Protein AF-A0A945WXM6-F1 (afdb_monomer_lite)

Sequence (56 aa):
MWISQLDLTQWRNHEATRLVCSPGVTVLVGPNGQGKTNVVEAIRYLSTLGSHRVGS

pLDDT: mean 95.36, std 5.34, range [64.88, 98.38]

Structure (mmCIF, N/CA/C/O backbone):
data_AF-A0A945WXM6-F1
#
_entry.id   AF-A0A945WXM6-F1
#
loop_
_atom_site.group_PDB
_atom_site.id
_atom_site.type_symbol
_atom_site.label_atom_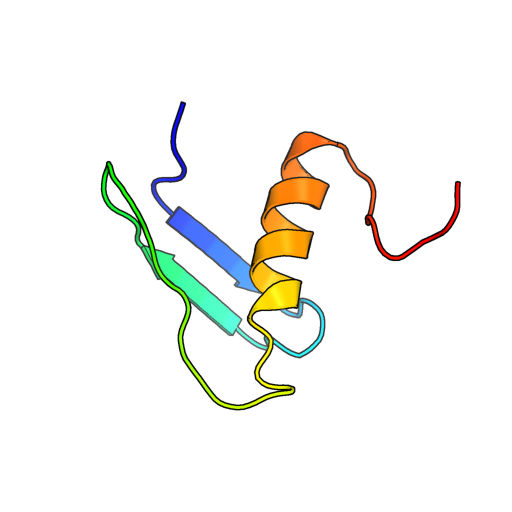id
_atom_site.label_alt_id
_atom_site.label_comp_id
_atom_site.label_asym_id
_atom_site.label_entity_id
_atom_site.label_seq_id
_atom_site.pdbx_PDB_ins_code
_atom_site.Cartn_x
_atom_site.Cartn_y
_atom_site.Cartn_z
_atom_site.occupancy
_atom_site.B_iso_or_equiv
_atom_site.auth_seq_id
_atom_site.auth_comp_id
_atom_site.auth_asym_id
_atom_site.auth_atom_id
_atom_site.pdbx_PDB_model_num
ATOM 1 N N . MET A 1 1 ? -12.941 2.390 10.998 1.00 86.25 1 MET A N 1
ATOM 2 C CA . MET A 1 1 ? -12.275 3.219 9.967 1.00 86.25 1 MET A CA 1
ATOM 3 C C . MET A 1 1 ? -11.772 2.295 8.869 1.00 86.25 1 MET A C 1
ATOM 5 O O . MET A 1 1 ? -11.302 1.215 9.201 1.00 86.25 1 MET A O 1
ATOM 9 N N . TRP A 1 2 ? -11.910 2.676 7.600 1.00 94.88 2 TRP A N 1
ATOM 10 C CA . TRP A 1 2 ? -11.394 1.921 6.454 1.00 94.88 2 TRP A C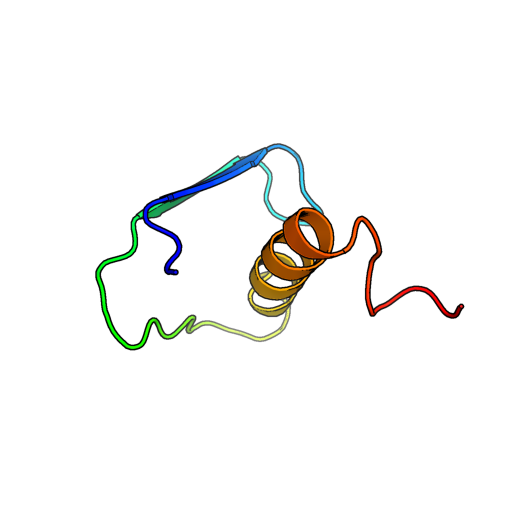A 1
ATOM 11 C C . TRP A 1 2 ? -10.970 2.898 5.349 1.00 94.88 2 TRP A C 1
ATOM 13 O O . TRP A 1 2 ? -11.399 4.051 5.353 1.00 94.88 2 TRP A O 1
ATOM 23 N N . ILE A 1 3 ? -10.104 2.453 4.441 1.00 95.81 3 ILE A N 1
ATOM 24 C CA . ILE A 1 3 ? -9.632 3.259 3.309 1.00 95.81 3 ILE A CA 1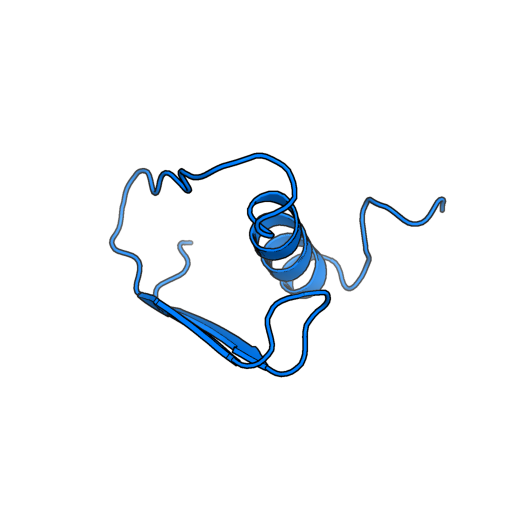
ATOM 25 C C . ILE A 1 3 ? -10.585 3.007 2.151 1.00 95.81 3 ILE A C 1
ATOM 27 O O . ILE A 1 3 ? -10.649 1.873 1.698 1.00 95.81 3 ILE A O 1
ATOM 31 N N . SER A 1 4 ? -11.300 4.027 1.678 1.00 96.81 4 SER A N 1
ATOM 32 C CA . SER A 1 4 ? -12.156 3.922 0.486 1.00 96.81 4 SER A CA 1
ATOM 33 C C . SER A 1 4 ? -11.379 4.048 -0.814 1.00 96.81 4 SER A C 1
ATOM 35 O O . SER A 1 4 ? -11.627 3.311 -1.766 1.00 96.81 4 SER A O 1
ATOM 37 N N . GLN A 1 5 ? -10.400 4.946 -0.833 1.00 97.62 5 GLN A N 1
ATOM 38 C CA . GLN A 1 5 ? -9.527 5.174 -1.968 1.00 97.62 5 GLN A CA 1
ATOM 39 C C . GLN A 1 5 ? -8.141 5.597 -1.485 1.00 97.62 5 GLN A C 1
ATOM 41 O O . GLN A 1 5 ? -8.013 6.319 -0.495 1.00 97.62 5 GLN A O 1
ATOM 46 N N . LEU A 1 6 ? -7.112 5.158 -2.204 1.00 97.81 6 LEU A N 1
ATOM 47 C CA . LEU A 1 6 ? -5.738 5.616 -2.053 1.00 97.81 6 LEU A CA 1
ATOM 48 C C . LEU A 1 6 ? -5.190 5.991 -3.429 1.00 97.81 6 LEU A C 1
ATOM 50 O O . LEU A 1 6 ? -5.103 5.142 -4.317 1.00 97.81 6 LEU A O 1
ATOM 54 N N . ASP A 1 7 ? -4.803 7.253 -3.579 1.00 98.25 7 ASP A N 1
ATOM 55 C CA . ASP A 1 7 ? -4.094 7.756 -4.751 1.00 98.25 7 ASP A CA 1
ATOM 56 C C . ASP A 1 7 ? -2.617 7.958 -4.401 1.00 98.25 7 ASP A C 1
ATOM 58 O O . ASP A 1 7 ? -2.278 8.631 -3.427 1.00 98.25 7 ASP A O 1
ATOM 62 N N . LEU A 1 8 ? -1.738 7.356 -5.198 1.00 98.38 8 LEU A N 1
ATOM 63 C CA . LEU A 1 8 ? -0.289 7.483 -5.104 1.00 98.38 8 LEU A CA 1
ATOM 64 C C . LEU A 1 8 ? 0.223 8.163 -6.370 1.00 98.38 8 LEU A C 1
ATOM 66 O O . LEU A 1 8 ? 0.058 7.627 -7.466 1.00 98.38 8 LEU A O 1
ATOM 70 N N . THR A 1 9 ? 0.882 9.306 -6.211 1.00 98.25 9 THR A N 1
ATOM 71 C CA . THR A 1 9 ? 1.480 10.068 -7.314 1.00 98.25 9 THR A CA 1
ATOM 72 C C . THR A 1 9 ? 2.945 10.299 -6.995 1.00 98.25 9 THR A C 1
ATOM 74 O O . THR A 1 9 ? 3.254 10.866 -5.949 1.00 98.25 9 THR A O 1
ATOM 77 N N . GLN A 1 10 ? 3.840 9.846 -7.876 1.00 98.06 10 GLN A N 1
ATOM 78 C CA . GLN A 1 10 ? 5.294 9.940 -7.690 1.00 98.06 10 GLN A CA 1
ATOM 79 C C . GLN A 1 10 ? 5.766 9.393 -6.326 1.00 98.06 10 GLN A C 1
ATOM 81 O O . GLN A 1 10 ? 6.628 9.964 -5.657 1.00 98.06 10 GLN A O 1
ATOM 86 N N . TRP A 1 11 ? 5.185 8.272 -5.889 1.00 97.94 11 TRP A N 1
ATOM 87 C CA . TRP A 1 11 ? 5.482 7.649 -4.601 1.00 97.94 11 TRP A CA 1
ATOM 88 C C . TRP A 1 11 ? 6.329 6.391 -4.785 1.00 97.94 11 TRP A C 1
ATOM 90 O O . TRP A 1 11 ? 5.832 5.344 -5.206 1.00 97.94 11 TRP A O 1
ATOM 100 N N . ARG A 1 12 ? 7.613 6.452 -4.410 1.00 96.50 12 ARG A N 1
ATOM 101 C CA . ARG A 1 12 ? 8.569 5.345 -4.606 1.00 96.50 12 ARG A CA 1
ATOM 102 C C . ARG A 1 12 ? 8.577 4.904 -6.080 1.00 96.50 12 ARG A C 1
ATOM 104 O O . ARG A 1 12 ? 8.913 5.699 -6.942 1.00 96.50 12 ARG A O 1
ATOM 111 N N . ASN A 1 13 ? 8.222 3.651 -6.362 1.00 96.81 13 ASN A N 1
ATOM 112 C CA . ASN A 1 13 ? 8.121 3.108 -7.717 1.00 96.81 13 ASN A CA 1
ATOM 113 C C . ASN A 1 13 ? 6.701 3.208 -8.318 1.00 96.81 13 ASN A C 1
ATOM 115 O O . ASN A 1 13 ? 6.459 2.621 -9.367 1.00 96.81 13 ASN A O 1
ATOM 119 N N . HIS A 1 14 ? 5.766 3.908 -7.666 1.00 97.69 14 HIS A N 1
ATOM 120 C CA . HIS A 1 14 ? 4.448 4.222 -8.217 1.00 97.69 14 HIS A CA 1
ATOM 121 C C . HIS A 1 14 ? 4.485 5.604 -8.878 1.00 97.69 14 HIS A C 1
ATOM 123 O O . HIS A 1 14 ? 4.469 6.625 -8.190 1.00 97.69 14 HIS A O 1
ATOM 129 N N . GLU A 1 15 ? 4.512 5.635 -10.211 1.00 97.94 15 GLU A N 1
ATOM 130 C CA . GLU A 1 15 ? 4.406 6.882 -10.981 1.00 97.94 15 GLU A CA 1
ATOM 131 C C . GLU A 1 15 ? 3.020 7.521 -10.791 1.00 97.94 15 GLU A C 1
ATOM 133 O O . GLU A 1 15 ? 2.909 8.674 -10.367 1.00 97.94 15 GLU A O 1
ATOM 138 N N . ALA A 1 16 ? 1.974 6.727 -11.028 1.00 98.12 16 ALA A N 1
ATOM 139 C CA . ALA A 1 16 ? 0.582 7.028 -10.728 1.00 98.12 16 ALA A CA 1
ATOM 140 C C . ALA A 1 16 ? -0.154 5.714 -10.425 1.00 98.12 16 ALA A C 1
ATOM 142 O O . ALA A 1 16 ? -0.109 4.761 -11.204 1.00 98.12 16 ALA A O 1
ATOM 143 N N . THR A 1 17 ? -0.813 5.609 -9.275 1.00 97.81 17 THR A N 1
ATOM 144 C CA . THR A 1 17 ? -1.592 4.421 -8.904 1.00 97.81 17 THR A CA 1
ATOM 145 C C . THR A 1 17 ? -2.820 4.832 -8.112 1.00 97.81 17 THR A C 1
ATOM 147 O O . THR A 1 17 ? -2.702 5.503 -7.093 1.00 97.81 17 THR A O 1
ATOM 150 N N . ARG A 1 18 ? -3.991 4.381 -8.564 1.00 98.00 18 ARG A N 1
ATOM 151 C CA . ARG A 1 18 ? -5.265 4.537 -7.861 1.00 98.00 18 ARG A CA 1
ATOM 152 C C . ARG A 1 18 ? -5.745 3.177 -7.378 1.00 98.00 18 ARG A C 1
ATOM 154 O O . ARG A 1 18 ? -5.923 2.265 -8.182 1.00 98.00 18 ARG A O 1
ATOM 161 N N . LEU A 1 19 ? -5.978 3.058 -6.077 1.00 97.19 19 LEU A N 1
ATOM 162 C CA . LEU A 1 19 ? -6.574 1.882 -5.452 1.00 97.19 19 LEU A CA 1
ATOM 163 C C . LEU A 1 19 ? -7.939 2.261 -4.893 1.00 97.19 19 LEU A C 1
ATOM 165 O O . LEU A 1 19 ? -8.030 3.100 -4.001 1.00 97.19 19 LEU A O 1
ATOM 169 N N . VAL A 1 20 ? -8.987 1.632 -5.419 1.00 97.50 20 VAL A N 1
ATOM 170 C CA . VAL A 1 20 ? -10.337 1.704 -4.856 1.00 97.50 20 VAL A CA 1
ATOM 171 C C . VAL A 1 20 ? -10.543 0.456 -4.018 1.00 97.50 20 VAL A C 1
ATOM 173 O O . VAL A 1 20 ? -10.374 -0.663 -4.501 1.00 97.50 20 VAL A O 1
ATOM 176 N N . CYS A 1 21 ? -10.891 0.654 -2.758 1.00 95.94 21 CYS A N 1
ATOM 177 C CA . CYS A 1 21 ? -11.091 -0.422 -1.806 1.00 95.94 21 CYS A CA 1
ATOM 178 C C . CYS A 1 21 ? -12.580 -0.549 -1.488 1.00 95.94 21 CYS A C 1
ATOM 180 O O . CYS A 1 21 ? -13.373 0.369 -1.691 1.00 95.94 21 CYS A O 1
ATOM 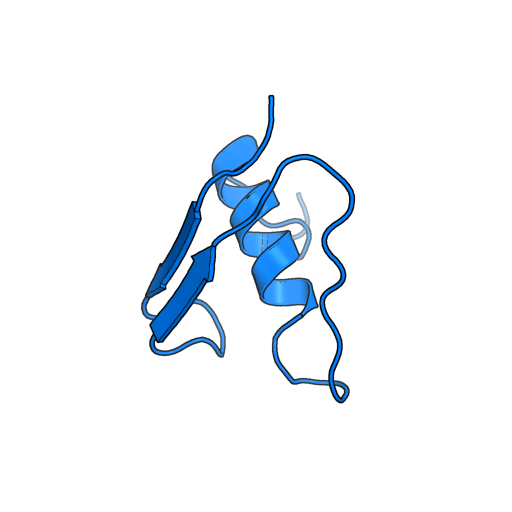182 N N . SER A 1 22 ? -12.960 -1.703 -0.960 1.00 95.44 22 SER A N 1
ATOM 183 C CA . SER A 1 22 ? -14.269 -1.928 -0.349 1.00 95.44 22 SER A CA 1
ATOM 184 C C . SER A 1 22 ? -14.067 -2.359 1.102 1.00 95.44 22 SER A C 1
ATOM 186 O O . SER A 1 22 ? -12.970 -2.810 1.450 1.00 95.44 22 SER A O 1
ATOM 188 N N . PRO A 1 23 ? -15.087 -2.236 1.967 1.00 96.38 23 PRO A N 1
ATOM 189 C CA . PRO A 1 23 ? -15.008 -2.779 3.314 1.00 96.38 23 PRO A CA 1
ATOM 190 C C . PRO A 1 23 ? -14.630 -4.267 3.288 1.00 96.38 23 PRO A C 1
ATOM 192 O O . PRO A 1 23 ? -15.194 -5.040 2.518 1.00 96.38 23 PRO A O 1
ATOM 195 N N . GLY A 1 24 ? -13.680 -4.661 4.137 1.00 96.06 24 GLY A N 1
ATOM 196 C CA . GLY A 1 24 ? -13.180 -6.034 4.216 1.00 96.06 24 GLY A CA 1
ATOM 197 C C . GLY A 1 24 ? -11.682 -6.146 3.939 1.00 96.06 24 GLY A C 1
ATOM 198 O O . GLY A 1 24 ? -10.928 -5.180 4.062 1.00 96.06 24 GLY A O 1
ATOM 199 N N . VAL A 1 25 ? -11.242 -7.361 3.608 1.00 95.75 25 VAL A N 1
ATOM 200 C CA . VAL A 1 25 ? -9.828 -7.668 3.365 1.00 95.75 25 VAL A CA 1
ATOM 201 C C . VAL A 1 25 ? -9.460 -7.305 1.930 1.00 95.75 25 VAL A C 1
ATOM 203 O O . VAL A 1 25 ? -10.055 -7.808 0.983 1.00 95.75 25 VAL A O 1
ATOM 206 N N . THR A 1 26 ? -8.438 -6.465 1.771 1.00 95.31 26 THR A N 1
ATOM 207 C CA . THR A 1 26 ? -7.814 -6.176 0.473 1.00 95.31 26 THR A CA 1
ATOM 208 C C . THR A 1 26 ? -6.469 -6.889 0.397 1.00 95.31 26 THR A C 1
ATOM 210 O O . THR A 1 26 ? -5.630 -6.719 1.282 1.00 95.31 26 THR A O 1
ATOM 213 N N . VAL A 1 27 ? -6.247 -7.677 -0.657 1.00 96.38 27 VAL A N 1
ATOM 214 C CA . VAL A 1 27 ? -4.986 -8.400 -0.881 1.00 96.38 27 VAL A CA 1
ATOM 215 C C . VAL A 1 27 ? -4.247 -7.777 -2.060 1.00 96.38 27 VAL A C 1
ATOM 217 O O . VAL A 1 27 ? -4.774 -7.710 -3.167 1.00 96.38 27 VAL A O 1
ATOM 220 N N . LEU A 1 28 ? -3.007 -7.342 -1.832 1.00 96.44 28 LEU A N 1
ATOM 221 C CA . LEU A 1 28 ? -2.109 -6.872 -2.888 1.00 96.44 28 LEU A CA 1
ATOM 222 C C . LEU A 1 28 ? -1.242 -8.043 -3.361 1.00 96.44 28 LEU A C 1
ATOM 224 O O . LEU A 1 28 ? -0.450 -8.577 -2.583 1.00 96.44 28 LEU A O 1
ATOM 228 N N . VAL A 1 29 ? -1.368 -8.434 -4.630 1.00 97.12 29 VAL A N 1
ATOM 229 C CA . VAL A 1 29 ? -0.667 -9.593 -5.212 1.00 97.12 29 VAL A CA 1
ATOM 230 C C . VAL A 1 29 ? 0.202 -9.154 -6.384 1.00 97.12 29 VAL A C 1
ATOM 232 O O . VAL A 1 29 ? -0.161 -8.269 -7.150 1.00 97.12 29 VAL A O 1
ATOM 235 N N . GLY A 1 30 ? 1.371 -9.775 -6.516 1.00 96.56 30 GLY A N 1
ATOM 236 C CA . GLY A 1 30 ? 2.281 -9.547 -7.633 1.00 96.56 30 GLY A CA 1
ATOM 237 C C . GLY A 1 30 ? 3.723 -9.934 -7.298 1.00 96.56 30 GLY A C 1
ATOM 238 O O . GLY A 1 30 ? 4.030 -10.192 -6.126 1.00 96.56 30 GLY A O 1
ATOM 239 N N . PRO A 1 31 ? 4.627 -9.941 -8.292 1.00 98.19 31 PRO A N 1
ATOM 240 C CA . PRO A 1 31 ? 6.043 -10.265 -8.109 1.00 98.19 31 PRO A CA 1
ATOM 241 C C . PRO A 1 31 ? 6.757 -9.425 -7.037 1.00 98.19 31 PRO A C 1
ATOM 243 O O . PRO A 1 31 ? 6.298 -8.347 -6.638 1.00 98.19 31 PRO A O 1
ATOM 246 N N . ASN A 1 32 ? 7.901 -9.912 -6.548 1.00 97.50 32 ASN A N 1
ATOM 247 C CA . ASN A 1 32 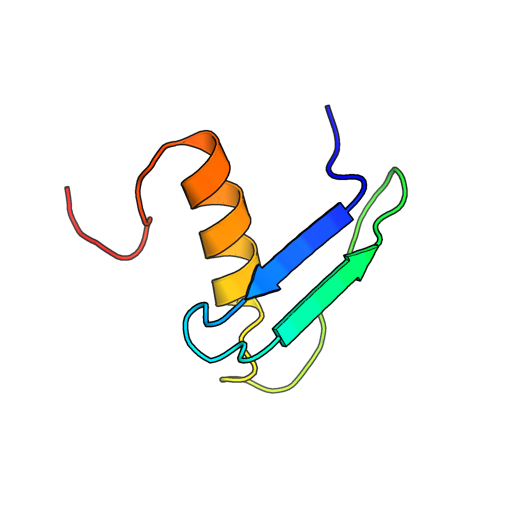? 8.766 -9.116 -5.675 1.00 97.50 32 ASN A CA 1
ATOM 248 C C . ASN A 1 32 ? 9.233 -7.833 -6.394 1.00 97.50 32 ASN A C 1
ATOM 250 O O . ASN A 1 32 ? 9.369 -7.820 -7.612 1.00 97.50 32 ASN A O 1
ATOM 254 N N . GLY A 1 33 ? 9.429 -6.743 -5.650 1.00 96.38 33 GLY A N 1
ATOM 255 C CA . GLY A 1 33 ? 9.836 -5.449 -6.214 1.00 96.38 33 GLY A CA 1
ATOM 256 C C . GLY A 1 33 ? 8.720 -4.619 -6.869 1.00 96.38 33 GLY A C 1
ATOM 257 O O . GLY A 1 33 ? 8.942 -3.453 -7.165 1.00 96.38 33 GLY A O 1
ATOM 258 N N . GLN A 1 34 ? 7.497 -5.144 -7.009 1.00 96.94 34 GLN A N 1
ATOM 259 C CA . GLN A 1 34 ? 6.371 -4.447 -7.665 1.00 96.94 34 GLN A CA 1
ATOM 260 C C . GLN A 1 34 ? 5.609 -3.447 -6.772 1.00 96.94 34 GLN A C 1
ATOM 262 O O . GLN A 1 34 ? 4.445 -3.153 -7.001 1.00 96.94 34 GLN A O 1
ATOM 267 N N . GLY A 1 35 ? 6.220 -2.942 -5.698 1.00 97.44 35 GLY A N 1
ATOM 268 C CA . GLY A 1 35 ? 5.629 -1.846 -4.913 1.00 97.44 35 GLY A CA 1
ATOM 269 C C . GLY A 1 35 ? 4.548 -2.217 -3.885 1.00 97.44 35 GLY A C 1
ATOM 270 O O . GLY A 1 35 ? 4.090 -1.342 -3.161 1.00 97.44 35 GLY A O 1
ATOM 271 N N . LYS A 1 36 ? 4.199 -3.499 -3.693 1.00 98.25 36 LYS A N 1
ATOM 272 C CA . LYS A 1 36 ? 3.200 -3.924 -2.677 1.00 98.25 36 LYS A CA 1
ATOM 273 C C . LYS A 1 36 ? 3.446 -3.322 -1.282 1.00 98.25 36 LYS A C 1
ATOM 275 O O . LYS A 1 36 ? 2.550 -2.746 -0.676 1.00 98.25 36 LYS A O 1
ATOM 280 N N . THR A 1 37 ? 4.680 -3.401 -0.782 1.00 97.75 37 THR A N 1
ATOM 281 C CA . THR A 1 37 ? 5.049 -2.814 0.518 1.00 97.75 37 THR A CA 1
ATOM 282 C C . THR A 1 37 ? 5.073 -1.282 0.486 1.00 97.75 37 THR A C 1
ATOM 284 O O . THR A 1 37 ? 4.894 -0.661 1.526 1.00 97.75 37 THR A O 1
ATOM 287 N N . ASN A 1 38 ? 5.247 -0.654 -0.681 1.00 98.00 38 ASN A N 1
ATOM 288 C CA . ASN A 1 38 ? 5.220 0.806 -0.822 1.00 98.00 38 ASN A CA 1
ATOM 289 C C . ASN A 1 38 ? 3.796 1.354 -0.645 1.00 98.00 38 ASN A C 1
ATOM 291 O O . ASN A 1 38 ? 3.635 2.430 -0.075 1.00 98.00 38 ASN A O 1
ATOM 295 N N . VAL A 1 39 ? 2.772 0.593 -1.050 1.00 97.94 39 VAL A N 1
ATOM 296 C CA . VAL A 1 39 ? 1.364 0.899 -0.739 1.00 97.94 39 VAL A CA 1
ATOM 297 C C . VAL A 1 39 ? 1.128 0.874 0.774 1.00 97.94 39 VAL A C 1
ATOM 299 O O . VAL A 1 39 ? 0.584 1.821 1.336 1.00 97.94 39 VAL A O 1
ATOM 302 N N . VAL A 1 40 ? 1.598 -0.175 1.459 1.00 96.81 40 VAL A N 1
ATOM 303 C CA . VAL A 1 40 ? 1.504 -0.275 2.929 1.00 96.81 40 VAL A CA 1
ATOM 304 C C . VAL A 1 40 ? 2.279 0.860 3.613 1.00 96.81 40 VAL A C 1
ATOM 306 O O . VAL A 1 40 ? 1.816 1.421 4.605 1.00 96.81 40 VAL A O 1
ATOM 309 N N . GLU A 1 41 ? 3.439 1.239 3.068 1.00 97.44 41 GLU A N 1
ATOM 310 C CA . GLU A 1 41 ? 4.221 2.388 3.530 1.00 97.44 41 GLU A CA 1
ATOM 311 C C . GLU A 1 41 ? 3.432 3.697 3.423 1.00 97.44 41 GLU A C 1
ATOM 313 O O . GLU A 1 41 ? 3.403 4.440 4.398 1.00 97.44 41 GLU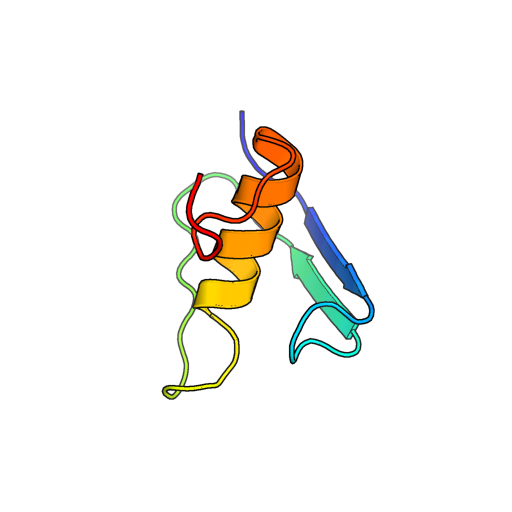 A O 1
ATOM 318 N N . ALA A 1 42 ? 2.762 3.958 2.295 1.00 98.00 42 ALA A N 1
ATOM 319 C CA . ALA A 1 42 ? 1.957 5.166 2.099 1.00 98.00 42 ALA A CA 1
ATOM 320 C C . ALA A 1 42 ? 0.807 5.262 3.110 1.00 98.00 42 ALA A C 1
ATOM 322 O O . ALA A 1 42 ? 0.610 6.302 3.733 1.00 98.00 42 ALA A O 1
ATOM 323 N N . ILE A 1 43 ? 0.090 4.154 3.327 1.00 96.56 43 ILE A N 1
ATOM 324 C CA . ILE A 1 43 ? -1.007 4.082 4.302 1.00 96.56 43 ILE A CA 1
ATOM 325 C C . ILE A 1 43 ? -0.503 4.420 5.706 1.00 96.56 43 ILE A C 1
ATOM 327 O O . ILE A 1 43 ? -1.108 5.224 6.421 1.00 96.56 43 ILE A O 1
ATOM 331 N N . ARG A 1 44 ? 0.628 3.827 6.104 1.00 95.62 44 ARG A N 1
ATOM 332 C CA . ARG A 1 44 ? 1.233 4.113 7.404 1.00 95.62 44 ARG A CA 1
ATOM 333 C C . ARG A 1 44 ? 1.707 5.560 7.489 1.00 95.62 44 ARG A C 1
ATOM 335 O O . ARG A 1 44 ? 1.436 6.207 8.492 1.00 95.62 44 ARG A O 1
ATOM 342 N N . TYR A 1 45 ? 2.350 6.074 6.445 1.00 96.38 45 TYR A N 1
ATOM 343 C CA . TYR A 1 45 ? 2.837 7.449 6.402 1.00 96.38 45 TYR A CA 1
ATOM 344 C C . TYR A 1 45 ? 1.699 8.457 6.595 1.00 96.38 45 TYR A C 1
ATOM 346 O O . TYR A 1 45 ? 1.822 9.357 7.415 1.00 96.38 45 TYR A O 1
ATOM 354 N N . LEU A 1 46 ? 0.555 8.262 5.935 1.00 95.06 46 LEU A N 1
ATOM 355 C CA . LEU A 1 46 ? -0.635 9.100 6.134 1.00 95.06 46 LEU A CA 1
ATOM 356 C C . LEU A 1 46 ? -1.207 9.010 7.557 1.00 95.06 46 LEU A C 1
ATOM 358 O O . LEU A 1 46 ? -1.852 9.944 8.022 1.00 95.06 46 LEU A O 1
ATOM 362 N N . SER A 1 47 ? -0.969 7.895 8.249 1.00 94.31 47 SER A N 1
ATOM 363 C CA . SER A 1 47 ? -1.465 7.663 9.609 1.00 94.31 47 SER A CA 1
ATOM 364 C C . SER A 1 47 ? -0.518 8.184 10.694 1.00 94.31 47 SER A C 1
ATOM 366 O O . SER A 1 47 ? -0.972 8.519 11.784 1.00 94.31 47 SER A O 1
ATOM 368 N N . THR A 1 48 ? 0.795 8.209 10.437 1.00 94.75 48 THR A N 1
ATOM 369 C CA . THR A 1 48 ? 1.816 8.468 11.470 1.00 94.75 48 THR A CA 1
ATOM 370 C C . THR A 1 48 ? 2.853 9.525 11.093 1.00 94.75 48 THR A C 1
ATOM 372 O O . THR A 1 48 ? 3.752 9.777 11.886 1.00 94.75 48 THR A O 1
ATOM 375 N N . LEU A 1 49 ? 2.786 10.096 9.886 1.00 94.88 49 LEU A N 1
ATOM 376 C CA . LEU A 1 49 ? 3.758 11.046 9.321 1.00 94.88 49 LEU A CA 1
ATOM 377 C C . LEU A 1 49 ? 5.209 10.534 9.313 1.00 94.88 49 LEU A C 1
ATOM 379 O O . LEU A 1 49 ? 6.163 11.307 9.363 1.00 94.88 49 LEU A O 1
ATOM 383 N N . GLY A 1 50 ? 5.384 9.214 9.235 1.00 93.81 50 GLY A N 1
ATOM 384 C CA . GLY A 1 50 ? 6.690 8.568 9.306 1.00 93.81 50 GLY A CA 1
ATOM 385 C C . GLY A 1 50 ? 6.741 7.283 8.493 1.00 93.81 50 GLY A C 1
ATOM 386 O O . GLY A 1 50 ? 5.767 6.530 8.417 1.00 93.81 50 GLY A O 1
ATOM 387 N N . SER A 1 51 ? 7.894 7.025 7.876 1.00 94.06 51 SER A N 1
ATOM 388 C CA . SER A 1 51 ? 8.150 5.753 7.205 1.00 94.06 51 SER A CA 1
ATOM 389 C C . SER A 1 51 ? 8.695 4.738 8.201 1.00 94.06 51 SER A C 1
ATOM 391 O O . SER A 1 51 ? 9.646 5.008 8.922 1.00 94.06 51 SER A O 1
ATOM 393 N N . HIS A 1 52 ? 8.151 3.524 8.170 1.00 91.19 52 HIS A N 1
ATOM 394 C CA . HIS A 1 52 ? 8.675 2.395 8.942 1.00 91.19 52 HIS A CA 1
ATOM 395 C C . HIS A 1 52 ? 10.030 1.879 8.446 1.00 91.19 52 HIS A C 1
ATOM 397 O O . HIS A 1 52 ? 10.608 0.995 9.068 1.00 91.19 52 HIS A O 1
ATOM 403 N N . ARG A 1 53 ? 10.497 2.363 7.291 1.00 92.25 53 ARG A N 1
ATOM 404 C CA . ARG A 1 53 ? 11.785 1.982 6.705 1.00 92.25 53 ARG A CA 1
ATOM 405 C C . ARG A 1 53 ? 12.925 2.891 7.148 1.00 92.25 53 ARG A C 1
ATOM 407 O O . ARG A 1 53 ? 14.076 2.567 6.879 1.00 92.25 53 ARG A O 1
ATOM 414 N N . VAL A 1 54 ? 12.613 4.024 7.772 1.00 89.94 54 VAL A N 1
ATOM 415 C CA . VAL A 1 54 ? 13.607 4.947 8.317 1.00 89.94 54 VAL A CA 1
ATOM 416 C C . VAL A 1 54 ? 13.685 4.684 9.814 1.00 89.94 54 VAL A C 1
ATOM 418 O O . VAL A 1 54 ? 12.657 4.667 10.489 1.00 89.94 54 VAL A O 1
ATOM 421 N N . GLY A 1 55 ? 14.894 4.406 10.305 1.00 76.56 55 GLY A N 1
ATOM 422 C CA . GLY A 1 55 ? 15.136 4.264 11.738 1.00 76.56 55 GLY A CA 1
ATOM 423 C C . GLY A 1 55 ? 14.780 5.560 12.463 1.00 76.56 55 GLY A C 1
ATOM 424 O O . GLY A 1 55 ? 15.032 6.642 11.935 1.00 76.56 55 GLY A O 1
ATOM 425 N N . SER A 1 56 ? 14.150 5.423 13.627 1.00 64.88 56 SER A N 1
ATOM 426 C CA . SER A 1 56 ? 13.871 6.522 14.557 1.00 64.88 56 SER A CA 1
ATOM 427 C C . SER A 1 56 ? 15.148 7.143 15.099 1.00 64.88 56 SER A C 1
ATOM 429 O O . SER A 1 56 ? 16.034 6.335 15.466 1.00 64.88 56 SER A O 1
#

Foldseek 3Di:
DDDQKDWDDPQDPPPTDIDGDDPDDDDDDDDPPPCPVSVVQVVVCVVPVDGPVDDD

Secondary structure (DSSP, 8-state):
---SEEEEEEETTEEEEEEE--SS-------TTSSHHHHHHHHHHHHHSS-TTS--

Radius of gyration: 11.68 Å; chains: 1; bounding box: 30×21×26 Å

=== Feature glossary ===
Key to the feature types in this record:

Secondary structure (8-state, DSSP). Secondary structure is the local, repeating backbone conformation. DSSP classifies it into eight states by reading the hydrogen-bond network: three helix types (H, G, I), two β types (E, B), two non-regular types (T, S), and unstructured coil (-).

Backbone torsions (φ/ψ). Backbone dihedral angles. Every residue except chain termini has a φ (preceding-C → N → Cα → C) and a ψ (N → Cα → C → next-N). They are reported in degrees following the IUPAC sign convention. Secondary structure is essentially a statement about which (φ, ψ) basin each residue occupies.

Predicted aligned error. Predicted Aligned Error (PAE) is an AlphaFold confidence matrix: entry (i, j) is the expected error in the position of residue j, in ångströms, when the prediction is superimposed on the true structure at residue i. Low PAE within a block of residues means that block is internally rigid and well-predicted; high PAE between two blocks means their relative placement is uncertain even if each block individually is confident.

B-factor. B-factor (Debye–Waller factor) reflects atomic displacement in the crystal lattice. It is an experimental observable (units Å²), not a prediction; low values mean the atom is pinned down, high values mean it moves or is heterogeneous across the crystal.

Secondary structure (3-state, P-SEA). Three-state secondary structure (P-SEA) collapses the eight DSSP classes into helix (a), strand (b), and coil (c). P-SEA assigns these from Cα geometry alone — distances and angles — without requiring backbone oxygens, so it works on any Cα trace.

Sequence. Primary structure: the covalent order of the twenty standard amino acids along the backbone. Two proteins with the same sequence will (almost always) fold to the same structure; two with 30% identity often share a fold but not the details.

pLDDT. pLDDT is the predicted lDDT-Cα score: AlphaFold's confidence that the local environment of each residue (all inter-atomic distances within 15 Å) is correctly placed. It is a per-residue number between 0 and 100, with higher meaning more reliable.

InterPro / GO / CATH / organism. Functional annotations link the protein to curated databases. InterPro entries identify conserved domains and families by matching the sequence against member-database signatures (Pfam, PROSITE, CDD, …). Gene Ontology (GO) terms describe molecular function, biological process, and cellular component in a controlled vocabulary. CATH places the structure in a hierarchical fold classification (Class/Architecture/Topology/Homologous-superfamily). The organism is the source species.

Contact-map, Ramachandran, and PAE plots. Three diagnostic plots accompany the record. The Cα contact map visualizes the tertiary structure as a 2D adjacency matrix (8 Å cutoff, sequence-local contacts suppressed). The Ramachandran plot shows the distribution of backbone (φ, ψ) torsions, with points in the α and β basins reflecting secondary structure content. The PAE plot shows AlphaFold's inter-residue confidence as a color matrix.

mmCIF coordinates. The mmCIF table is the protein's shape written out atom by atom. For each backbone N, Cα, C, and carbonyl O, it records an (x, y, z) coordinate triple in Å plus the residue type, chain letter, and residue number.

Radius of gyration, Cα contacts, bounding box. Three whole-structure scalars: the radius of gyration (RMS distance of Cα from centroid, in Å), the count of Cα–Cα contacts (pairs closer than 8 Å and separated by more than four residues in sequence — i.e. tertiary, not local, contacts), and the bounding-box dimensions. Together they distinguish compact globular folds from extended fibres or disordered chains.

Foldseek 3Di. The Foldseek 3Di string encodes local tertiary geometry as a 20-letter alphabet — one character per residue — derived from the relative positions of nearby Cα atoms. Unlike the amino-acid sequence, 3Di is a direct function of the 3D structure, so two proteins with the same fold have similar 3Di strings even at low sequence identity.

Rendered structure images. Six rendered views show the 3D structure from the faces of a cube — i.e. along ±x, ±y, ±z. Rendering representation is drawn randomly per protein from cartoon (secondary-structure ribbons), sticks (backbone bonds), or molecular surface; coloring is either N→C rainbow (blue at the N-terminus through red at the C-terminus) or one color per chain.

Nearest PDB structures. The Foldseek neighbor list gives the closest experimentally determined structures in the PDB, ranked by structural alignment. TM-score near 1 means near-identical fold; near 0.3 means only rough topology match. This is how one finds what a novel AlphaFold prediction most resembles in the solved-structure universe.

Solvent-accessible surface area. SASA measures how much of the protein is reachable by solvent. It is computed by rolling a water-sized probe over the atomic surface and summing the exposed area (Å²). Per-residue SASA distinguishes core (buried, low SASA) from surface (exposed, high SASA) residues; total SASA is a whole-molecule size measure.